Protein AF-A0A3D2LD09-F1 (afdb_monomer)

Radius of gyration: 12.89 Å; Cα contacts (8 Å, |Δi|>4): 41; chains: 1; bounding box: 27×28×30 Å

Foldseek 3Di:
DVCCLVPPPCNVVCVVVVNDDDDDPVQVVVCVVVVNPDRDDDPVRVVVPVPDDPDPPD

Solvent-accessible surface area (backbone atoms only — not comparable to full-atom values): 3766 Å² total; per-residue (Å²): 113,67,67,55,41,76,69,40,87,64,40,43,63,38,44,77,70,65,77,53,86,87,68,57,73,65,17,50,50,45,17,63,75,50,75,64,78,39,85,57,77,56,73,74,65,40,56,73,67,80,77,49,73,88,89,58,102,121

pLDDT: mean 95.33, std 8.36, range [58.84, 98.75]

Mean predicted aligned error: 3.22 Å

Structure (mmCIF, N/CA/C/O backbone):
data_AF-A0A3D2LD09-F1
#
_entry.id   AF-A0A3D2LD09-F1
#
loop_
_atom_site.group_PDB
_atom_site.id
_atom_site.type_symbol
_atom_site.label_atom_id
_atom_site.label_alt_id
_atom_site.label_comp_id
_atom_site.label_asym_id
_atom_site.label_entity_id
_atom_site.label_seq_id
_atom_site.pdbx_PDB_ins_code
_atom_site.Cartn_x
_atom_site.Cartn_y
_atom_site.Cartn_z
_atom_site.occupancy
_atom_site.B_iso_or_equiv
_atom_site.auth_seq_id
_atom_site.auth_comp_id
_atom_site.auth_asym_id
_atom_site.auth_atom_id
_atom_site.pdbx_PDB_model_num
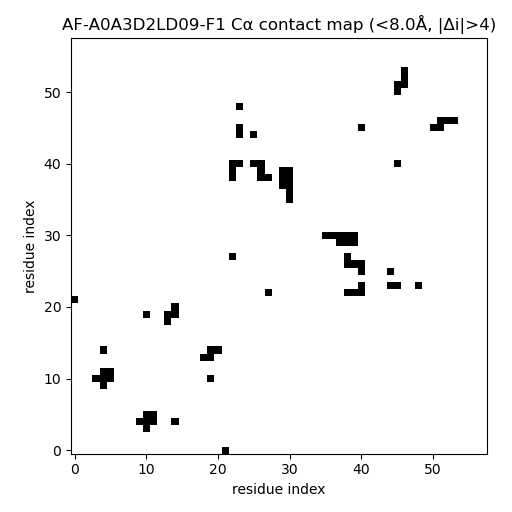ATOM 1 N N . ILE A 1 1 ? -0.297 -9.022 -2.770 1.00 95.25 1 ILE A N 1
ATOM 2 C CA . ILE A 1 1 ? -1.484 -8.446 -2.090 1.00 95.25 1 ILE A CA 1
ATOM 3 C C . ILE A 1 1 ? -2.681 -9.403 -2.053 1.00 95.25 1 ILE A C 1
ATOM 5 O O . ILE A 1 1 ? -3.321 -9.468 -1.015 1.00 95.25 1 ILE A O 1
ATOM 9 N N . GLY A 1 2 ? -2.936 -10.189 -3.114 1.00 97.31 2 GLY A N 1
ATOM 10 C CA . GLY A 1 2 ? -4.099 -11.092 -3.211 1.00 97.31 2 GLY A CA 1
ATOM 11 C C . GLY A 1 2 ? -4.368 -11.950 -1.971 1.00 97.31 2 GLY A C 1
ATOM 12 O O . GLY A 1 2 ? -5.462 -11.877 -1.431 1.00 97.31 2 GLY A O 1
ATOM 13 N N . TRP A 1 3 ? -3.349 -12.633 -1.431 1.00 98.38 3 TRP A N 1
ATOM 14 C CA . TRP A 1 3 ? -3.512 -13.461 -0.227 1.00 98.38 3 TRP A CA 1
ATOM 15 C C . TRP A 1 3 ? -4.171 -12.715 0.943 1.00 98.38 3 TRP A C 1
ATOM 17 O O . TRP A 1 3 ? -5.077 -13.250 1.567 1.00 98.38 3 TRP A O 1
ATOM 27 N N . VAL A 1 4 ? -3.778 -11.465 1.216 1.00 98.38 4 VAL A N 1
ATOM 28 C CA . VAL A 1 4 ? -4.366 -10.673 2.312 1.00 98.38 4 VAL A CA 1
ATOM 29 C C . VAL A 1 4 ? -5.839 -10.382 2.041 1.00 98.38 4 VAL A C 1
ATOM 31 O O . VAL A 1 4 ? -6.657 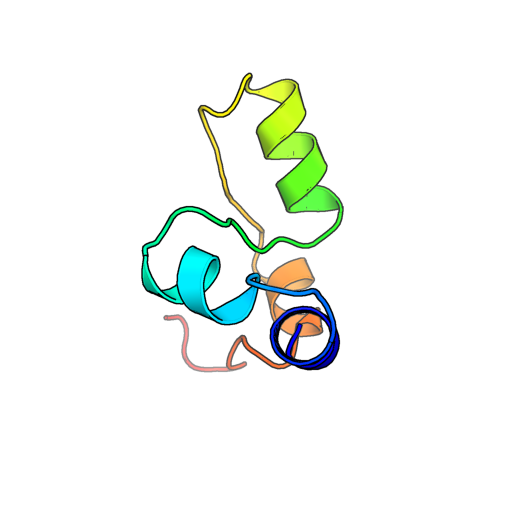-10.532 2.940 1.00 98.38 4 VAL A O 1
ATOM 34 N N . LEU A 1 5 ? -6.184 -10.008 0.807 1.00 98.44 5 LEU A N 1
ATOM 35 C CA . LEU A 1 5 ? -7.570 -9.720 0.430 1.00 98.44 5 LEU A CA 1
ATOM 36 C C . LEU A 1 5 ? -8.464 -10.962 0.528 1.00 98.44 5 LEU A C 1
ATOM 38 O O . LEU A 1 5 ? -9.641 -10.829 0.844 1.00 98.44 5 LEU A O 1
ATOM 42 N N . ASP A 1 6 ? -7.904 -12.145 0.277 1.00 98.44 6 ASP A N 1
ATOM 43 C CA . ASP A 1 6 ? -8.652 -13.405 0.267 1.00 98.44 6 ASP A CA 1
ATOM 44 C C . ASP A 1 6 ? -8.752 -14.063 1.651 1.00 98.44 6 ASP A C 1
ATOM 46 O O . ASP A 1 6 ? -9.676 -14.832 1.893 1.00 98.44 6 ASP A O 1
ATOM 50 N N . ASN A 1 7 ? -7.806 -13.786 2.555 1.00 98.62 7 ASN A N 1
ATOM 51 C CA . ASN A 1 7 ? -7.686 -14.506 3.830 1.00 98.62 7 ASN A CA 1
ATOM 52 C C . ASN A 1 7 ? -7.980 -13.644 5.063 1.00 98.62 7 ASN A C 1
ATOM 54 O O . ASN A 1 7 ? -8.269 -14.191 6.124 1.00 98.62 7 ASN A O 1
ATOM 58 N N . VAL A 1 8 ? -7.906 -12.314 4.963 1.00 98.50 8 VAL A N 1
ATOM 59 C CA . VAL A 1 8 ? -8.305 -11.430 6.065 1.00 98.50 8 VAL A CA 1
ATOM 60 C C . VAL A 1 8 ? -9.789 -11.121 5.921 1.00 98.50 8 VAL A C 1
ATOM 62 O O . VAL A 1 8 ? -10.217 -10.526 4.931 1.00 98.50 8 VAL A O 1
ATOM 65 N N . GLU A 1 9 ? -10.575 -11.527 6.918 1.00 98.56 9 GLU A N 1
ATOM 66 C CA . GLU A 1 9 ? -12.025 -11.331 6.938 1.00 98.56 9 GLU A CA 1
ATOM 67 C C . GLU A 1 9 ? -12.396 -9.865 6.653 1.00 98.56 9 GLU A C 1
ATOM 69 O O . GLU A 1 9 ? -11.867 -8.931 7.257 1.00 98.56 9 GLU A O 1
ATOM 74 N N . GLY A 1 10 ? -13.276 -9.660 5.670 1.00 98.25 10 GLY A N 1
ATOM 75 C CA . GLY A 1 10 ? -13.742 -8.335 5.252 1.00 98.25 10 GLY A CA 1
ATOM 76 C C . GLY A 1 10 ? -12.734 -7.482 4.469 1.00 98.25 10 GLY A C 1
ATOM 77 O O . GLY A 1 10 ? -13.121 -6.428 3.965 1.00 9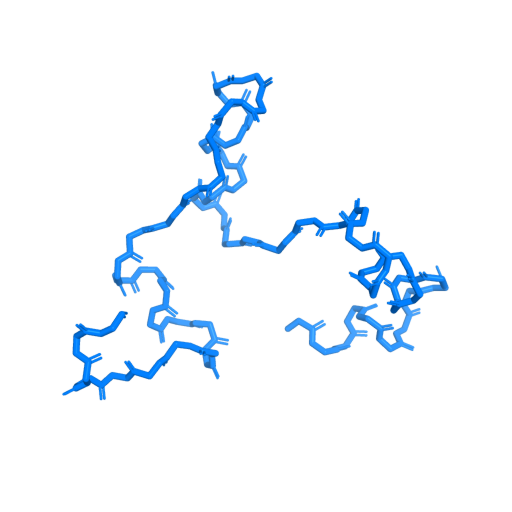8.25 10 GLY A O 1
ATOM 78 N N . ALA A 1 11 ? -11.473 -7.903 4.301 1.00 98.50 11 ALA A N 1
ATOM 79 C CA . ALA A 1 11 ? -10.456 -7.084 3.633 1.00 98.50 11 ALA A CA 1
ATOM 80 C C . ALA A 1 11 ? -10.803 -6.778 2.171 1.00 98.50 11 ALA A C 1
ATOM 82 O O . ALA A 1 11 ? -10.641 -5.641 1.733 1.00 98.50 11 ALA A O 1
ATOM 83 N N . ARG A 1 12 ? -11.332 -7.758 1.426 1.00 98.50 12 ARG A N 1
ATOM 84 C CA . ARG A 1 12 ? -11.773 -7.554 0.039 1.00 98.50 12 ARG A CA 1
ATOM 85 C C . ARG A 1 12 ? -12.888 -6.515 -0.078 1.00 98.50 12 ARG A C 1
ATOM 87 O O . ARG A 1 12 ? -12.730 -5.560 -0.826 1.00 98.50 12 ARG A O 1
ATOM 94 N N . ALA A 1 13 ? -13.950 -6.646 0.718 1.00 98.50 13 ALA A N 1
ATOM 95 C CA . ALA A 1 13 ? -15.074 -5.708 0.696 1.00 98.50 13 ALA A CA 1
ATOM 96 C C . ALA A 1 13 ? -14.641 -4.277 1.060 1.00 98.50 13 ALA A C 1
ATOM 98 O O . ALA A 1 13 ? -15.037 -3.319 0.404 1.00 98.50 13 ALA A O 1
ATOM 99 N N . ARG A 1 14 ? -13.769 -4.125 2.064 1.00 98.56 14 ARG A N 1
ATOM 100 C CA . ARG A 1 14 ? -13.233 -2.814 2.464 1.00 98.56 14 ARG A CA 1
ATOM 101 C C . ARG A 1 14 ? -12.299 -2.210 1.414 1.00 98.56 14 ARG A C 1
ATOM 103 O O . ARG A 1 14 ? -12.317 -1.000 1.210 1.00 98.56 14 ARG A O 1
ATOM 110 N N . ALA A 1 15 ? -11.498 -3.031 0.730 1.00 98.31 15 ALA A N 1
ATOM 111 C CA . ALA A 1 15 ? -10.688 -2.578 -0.401 1.00 98.31 15 ALA A CA 1
ATOM 112 C C . ALA A 1 15 ? -11.566 -2.097 -1.567 1.00 98.31 15 ALA A C 1
ATOM 114 O O . ALA A 1 15 ? -11.306 -1.035 -2.122 1.00 98.31 15 ALA A O 1
ATOM 115 N N . GLU A 1 16 ? -12.624 -2.841 -1.900 1.00 97.88 16 GLU A N 1
ATOM 116 C CA . GLU A 1 16 ? -13.601 -2.473 -2.936 1.00 97.88 16 GLU A CA 1
ATOM 117 C C . GLU A 1 16 ? -14.397 -1.208 -2.568 1.00 97.88 16 GLU A C 1
ATOM 119 O O . GLU A 1 16 ? -14.726 -0.415 -3.446 1.00 97.88 16 GLU A O 1
ATOM 124 N N . ALA A 1 17 ? -14.632 -0.969 -1.273 1.00 98.56 17 ALA A N 1
ATOM 125 C CA . ALA A 1 17 ? -15.217 0.267 -0.748 1.00 98.56 17 ALA A CA 1
ATOM 126 C C . ALA A 1 17 ? -14.230 1.455 -0.679 1.00 98.56 17 ALA A C 1
ATOM 128 O O . ALA A 1 17 ? -14.623 2.556 -0.299 1.00 98.56 17 ALA A O 1
ATOM 129 N N . GLY A 1 18 ? -12.952 1.258 -1.030 1.00 97.56 18 GLY A N 1
ATOM 130 C CA . GLY A 1 18 ? -11.926 2.306 -0.988 1.00 97.56 18 GLY A CA 1
ATOM 131 C C . GLY A 1 18 ? -11.426 2.661 0.418 1.00 97.56 18 GLY A C 1
ATOM 132 O O . GLY A 1 18 ? -10.767 3.681 0.599 1.00 97.56 18 GLY A O 1
ATOM 133 N N . GLU A 1 19 ? -11.706 1.832 1.424 1.00 98.31 19 GLU A N 1
ATOM 134 C CA . GLU A 1 19 ? -11.308 2.067 2.821 1.00 98.31 19 GLU A CA 1
ATOM 135 C C . GLU A 1 19 ? -9.878 1.604 3.138 1.00 98.31 19 GLU A C 1
ATOM 137 O O . GLU A 1 19 ? -9.379 1.828 4.245 1.00 98.31 19 GLU A O 1
ATOM 142 N N . LEU A 1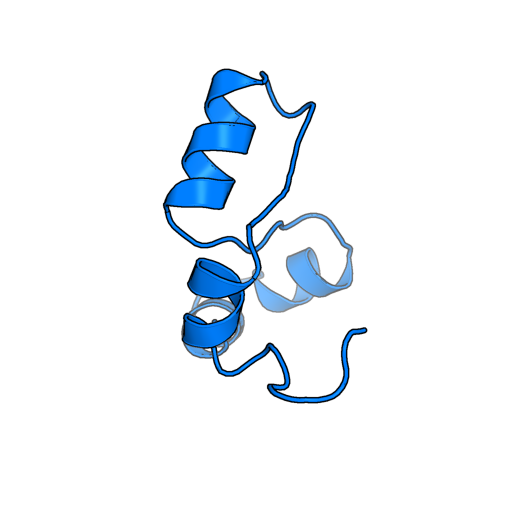 20 ? -9.230 0.901 2.204 1.00 98.00 20 LEU A N 1
ATOM 143 C CA . LEU A 1 20 ? -7.887 0.349 2.368 1.00 98.00 20 LEU A CA 1
ATOM 144 C C . LEU A 1 20 ? -6.914 0.952 1.356 1.00 98.00 20 LEU A C 1
ATOM 146 O O . LEU A 1 20 ? -7.223 1.096 0.177 1.00 98.00 20 LEU A O 1
ATOM 150 N N . ALA A 1 21 ? -5.695 1.216 1.822 1.00 97.62 21 ALA A N 1
ATOM 151 C CA . ALA A 1 21 ? -4.558 1.580 0.989 1.00 97.62 21 ALA A CA 1
ATOM 152 C C . ALA A 1 21 ? -3.564 0.410 0.913 1.00 97.62 21 ALA A C 1
ATOM 154 O O . ALA A 1 21 ? -3.271 -0.235 1.922 1.00 97.62 21 ALA A O 1
ATOM 155 N N . PHE A 1 22 ? -3.027 0.149 -0.281 1.00 98.31 22 PHE A N 1
ATOM 156 C CA . PHE A 1 22 ? -1.908 -0.769 -0.498 1.00 98.31 22 PHE A CA 1
ATOM 157 C C . PHE A 1 22 ? -0.637 0.025 -0.789 1.00 98.31 22 PHE A C 1
ATOM 159 O O . PHE A 1 22 ? -0.653 0.908 -1.640 1.00 98.31 22 PHE A O 1
ATOM 166 N N . GLY A 1 23 ? 0.472 -0.359 -0.161 1.00 97.94 23 GLY A N 1
ATOM 167 C CA . GLY A 1 23 ? 1.779 0.219 -0.432 1.00 97.94 23 GLY A CA 1
ATOM 168 C C . GLY A 1 23 ? 2.911 -0.729 -0.055 1.00 97.94 23 GLY A C 1
ATOM 169 O O . GLY A 1 23 ? 2.726 -1.673 0.719 1.00 97.94 23 GLY A O 1
ATOM 170 N N . THR A 1 24 ? 4.095 -0.480 -0.611 1.00 98.31 24 THR A N 1
ATOM 171 C CA . THR A 1 24 ? 5.342 -1.080 -0.121 1.00 98.31 24 THR A CA 1
ATOM 172 C C . THR A 1 24 ? 5.729 -0.443 1.222 1.00 98.31 24 THR A C 1
ATOM 174 O O . THR A 1 24 ? 5.055 0.462 1.723 1.00 98.31 24 THR A O 1
ATOM 177 N N . VAL A 1 25 ? 6.828 -0.902 1.830 1.00 98.50 25 VAL A N 1
ATOM 178 C CA . VAL A 1 25 ? 7.320 -0.328 3.096 1.00 98.50 25 VAL A CA 1
ATOM 179 C C . VAL A 1 25 ? 7.584 1.176 2.963 1.00 98.50 25 VAL A C 1
ATOM 181 O O . VAL A 1 25 ? 7.242 1.933 3.866 1.00 98.50 25 VAL A O 1
ATOM 184 N N . GLU A 1 26 ? 8.132 1.619 1.830 1.00 98.44 26 GLU A N 1
ATOM 185 C CA . GLU A 1 26 ? 8.375 3.038 1.551 1.00 98.44 26 GLU A CA 1
ATOM 186 C C . GLU A 1 26 ? 7.071 3.853 1.593 1.00 98.44 26 GLU A C 1
ATOM 188 O O . GLU A 1 26 ? 6.979 4.822 2.347 1.00 98.44 26 GLU A O 1
ATOM 193 N N . SER A 1 27 ? 6.036 3.429 0.860 1.00 98.62 27 SER A N 1
ATOM 194 C CA . SER A 1 27 ? 4.732 4.107 0.849 1.00 98.62 27 SER A CA 1
ATOM 195 C C . SER A 1 27 ? 4.103 4.188 2.236 1.00 98.62 27 SER A C 1
ATOM 197 O O . SER A 1 27 ? 3.537 5.220 2.597 1.00 98.62 27 SER A O 1
ATOM 199 N N . PHE A 1 28 ? 4.227 3.122 3.037 1.00 98.56 28 PHE A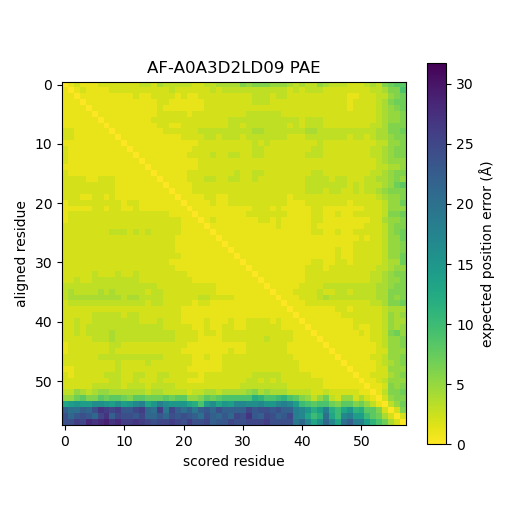 N 1
ATOM 200 C CA . PHE A 1 28 ? 3.748 3.120 4.419 1.00 98.56 28 PHE A CA 1
ATOM 201 C C . PHE A 1 28 ? 4.481 4.162 5.274 1.00 98.56 28 PHE A C 1
ATOM 203 O O . PHE A 1 28 ? 3.841 4.912 6.014 1.00 98.56 28 PHE A O 1
ATOM 210 N N . LEU A 1 29 ? 5.810 4.250 5.157 1.00 98.75 29 LEU A N 1
ATOM 211 C CA . LEU A 1 29 ? 6.600 5.238 5.893 1.00 98.75 29 LEU A CA 1
ATOM 212 C C . LEU A 1 29 ? 6.254 6.668 5.472 1.00 98.75 29 LEU A C 1
ATOM 214 O O . LEU A 1 29 ? 6.032 7.504 6.347 1.00 98.75 29 LEU A O 1
ATOM 218 N N . ILE A 1 30 ? 6.134 6.947 4.170 1.00 98.69 30 ILE A N 1
ATOM 219 C CA . ILE A 1 30 ? 5.728 8.272 3.676 1.00 98.69 30 ILE A CA 1
ATOM 220 C C . ILE A 1 30 ? 4.341 8.639 4.215 1.00 98.69 30 ILE A C 1
ATOM 222 O O . ILE A 1 30 ? 4.160 9.736 4.747 1.00 98.69 30 ILE A O 1
ATOM 226 N N . TRP A 1 31 ? 3.381 7.712 4.173 1.00 98.75 31 TRP A N 1
ATOM 227 C CA . TRP A 1 31 ? 2.044 7.938 4.723 1.00 98.75 31 TRP A CA 1
ATOM 228 C C . TRP A 1 31 ? 2.092 8.283 6.216 1.00 98.75 31 TRP A C 1
ATOM 230 O O . TRP A 1 31 ? 1.485 9.262 6.650 1.00 98.75 31 TRP A O 1
ATOM 240 N N . LYS A 1 32 ? 2.866 7.536 7.016 1.00 98.56 32 LYS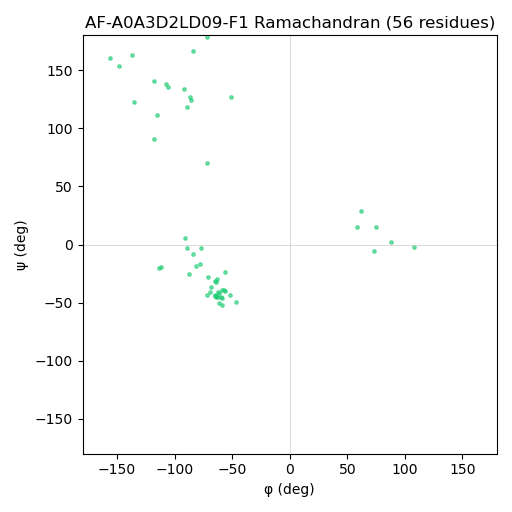 A N 1
ATOM 241 C CA . LYS A 1 32 ? 3.009 7.799 8.458 1.00 98.56 32 LYS A CA 1
ATOM 242 C C . LYS A 1 32 ? 3.687 9.135 8.747 1.00 98.56 32 LYS A C 1
ATOM 244 O O . LYS A 1 32 ? 3.211 9.867 9.612 1.00 98.56 32 LYS A O 1
ATOM 249 N N . LEU A 1 33 ? 4.768 9.450 8.039 1.00 98.69 33 LEU A N 1
ATOM 250 C CA . LEU A 1 33 ? 5.559 10.665 8.256 1.00 98.69 33 LEU A CA 1
ATOM 251 C C . LEU A 1 33 ? 4.831 11.931 7.800 1.00 98.69 33 LEU A C 1
ATOM 253 O O . LEU A 1 33 ? 5.044 12.998 8.365 1.00 98.69 33 LEU A O 1
ATOM 257 N N . THR A 1 34 ? 3.939 11.811 6.818 1.00 98.62 34 THR A N 1
ATOM 258 C CA . THR A 1 34 ? 3.118 12.928 6.333 1.00 98.62 34 THR A CA 1
ATOM 259 C C . THR A 1 34 ? 1.775 13.051 7.051 1.00 98.62 34 THR A C 1
ATOM 261 O O . THR A 1 34 ? 0.947 13.868 6.652 1.00 98.62 34 THR A O 1
ATOM 264 N N . GLY A 1 35 ? 1.518 12.252 8.094 1.00 98.31 35 GLY A N 1
ATOM 265 C CA . GLY A 1 35 ? 0.230 12.255 8.797 1.00 98.31 35 GLY A CA 1
ATOM 266 C C . GLY A 1 35 ? -0.949 11.860 7.900 1.00 98.31 35 GLY A C 1
ATOM 267 O O . GLY A 1 35 ? -2.062 12.328 8.109 1.00 98.31 35 GLY A O 1
ATOM 268 N N . GLY A 1 36 ? -0.698 11.037 6.882 1.00 97.94 36 GLY A N 1
ATOM 269 C CA . GLY A 1 36 ? -1.684 10.582 5.907 1.00 97.94 36 GLY A CA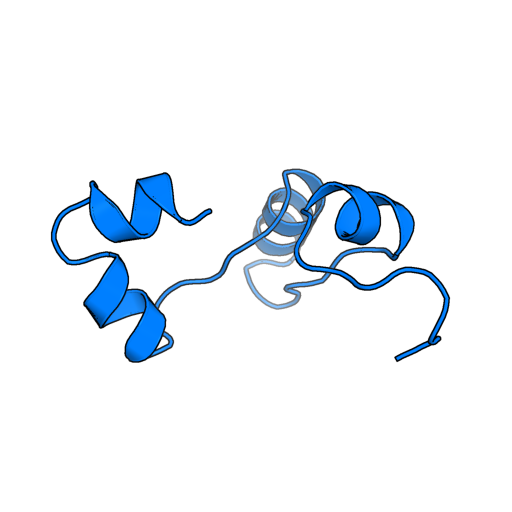 1
ATOM 270 C C . GLY A 1 36 ? -1.878 11.490 4.691 1.00 97.94 36 GLY A C 1
ATOM 271 O O . GLY A 1 36 ? -2.693 11.160 3.835 1.00 97.94 36 GLY A O 1
ATOM 272 N N . ASN A 1 37 ? -1.128 12.591 4.568 1.00 98.25 37 ASN A N 1
ATOM 273 C CA . ASN A 1 37 ? -1.280 13.536 3.453 1.00 98.25 37 ASN A CA 1
ATOM 274 C C . ASN A 1 37 ? -0.644 13.066 2.131 1.00 98.25 37 ASN A C 1
ATOM 276 O O . ASN A 1 37 ? -0.943 13.624 1.079 1.00 98.25 37 ASN A O 1
ATOM 280 N N . SER A 1 38 ? 0.248 12.071 2.148 1.00 98.31 38 SER A N 1
ATOM 281 C CA . SER A 1 38 ? 0.827 11.499 0.926 1.00 98.31 38 SER A CA 1
ATOM 282 C C . SER A 1 38 ? 0.855 9.981 0.963 1.00 98.31 38 SER A C 1
ATOM 284 O O . SER A 1 38 ? 1.478 9.372 1.829 1.00 98.31 38 SER A O 1
ATOM 286 N N . HIS A 1 39 ? 0.218 9.379 -0.037 1.00 98.31 39 HIS A N 1
ATOM 287 C CA . HIS A 1 39 ? 0.287 7.955 -0.331 1.00 98.31 39 HIS A CA 1
ATOM 288 C C . HIS A 1 39 ? 0.906 7.781 -1.720 1.00 98.31 39 HIS A C 1
ATOM 290 O O . HIS A 1 39 ? 0.215 7.855 -2.732 1.00 98.31 39 HIS A O 1
ATOM 296 N N . VAL A 1 40 ? 2.231 7.643 -1.759 1.00 98.25 40 VAL A N 1
ATOM 297 C CA . VAL A 1 40 ? 3.028 7.642 -2.995 1.00 98.25 40 VAL A CA 1
ATOM 298 C C . VAL A 1 40 ? 4.093 6.542 -2.959 1.00 98.25 40 VAL A C 1
ATOM 300 O O . VAL A 1 40 ? 4.406 5.995 -1.900 1.00 98.25 40 VAL A O 1
ATOM 303 N N . THR A 1 41 ? 4.638 6.201 -4.123 1.00 98.00 41 THR A N 1
ATOM 304 C CA . THR A 1 41 ? 5.780 5.293 -4.299 1.00 98.00 41 THR A CA 1
ATOM 305 C C . THR A 1 41 ? 6.571 5.744 -5.518 1.00 98.00 41 THR A C 1
ATOM 307 O O . THR A 1 41 ? 6.001 6.360 -6.423 1.00 98.00 41 THR A O 1
ATOM 310 N N . ASP A 1 42 ? 7.863 5.448 -5.562 1.00 96.56 42 ASP A N 1
ATOM 311 C CA . ASP A 1 42 ? 8.650 5.642 -6.772 1.00 96.56 42 ASP A CA 1
ATOM 312 C C . ASP A 1 42 ? 8.526 4.441 -7.738 1.00 96.56 42 ASP A C 1
ATOM 314 O O . ASP A 1 42 ? 8.068 3.349 -7.387 1.00 96.56 42 ASP A O 1
ATOM 318 N N . VAL A 1 43 ? 8.971 4.629 -8.982 1.00 95.25 43 VAL A N 1
ATOM 319 C CA . VAL A 1 43 ? 8.895 3.593 -10.027 1.00 95.25 43 VAL A CA 1
ATOM 320 C C . VAL A 1 43 ? 9.732 2.352 -9.699 1.00 95.25 43 VAL A C 1
ATOM 322 O O . VAL A 1 43 ? 9.374 1.240 -10.103 1.00 95.25 43 VAL A O 1
ATOM 325 N N . THR A 1 44 ? 10.829 2.502 -8.947 1.00 95.12 44 THR A N 1
ATOM 326 C CA . THR A 1 44 ? 11.689 1.370 -8.593 1.00 95.12 44 THR A CA 1
ATOM 327 C C . THR A 1 44 ? 11.008 0.468 -7.570 1.00 95.12 44 THR A C 1
ATOM 329 O O . THR A 1 44 ? 10.978 -0.746 -7.788 1.00 95.12 44 THR A O 1
ATOM 332 N N . ASN A 1 45 ? 10.357 1.011 -6.536 1.00 97.56 45 ASN A N 1
ATOM 333 C CA . ASN A 1 45 ? 9.557 0.212 -5.607 1.00 97.56 45 ASN A CA 1
ATOM 334 C C . ASN A 1 45 ? 8.286 -0.348 -6.263 1.00 97.56 45 ASN A C 1
ATOM 336 O O . ASN A 1 45 ? 7.978 -1.533 -6.079 1.00 97.56 45 ASN A O 1
ATOM 340 N N . ALA A 1 46 ? 7.594 0.440 -7.093 1.00 96.62 46 ALA A N 1
ATOM 341 C CA . ALA A 1 46 ? 6.413 -0.015 -7.832 1.00 96.62 46 ALA A CA 1
ATOM 342 C C . ALA A 1 46 ? 6.710 -1.254 -8.695 1.00 96.62 46 ALA A C 1
ATOM 344 O O . ALA A 1 46 ? 5.927 -2.210 -8.698 1.00 96.62 46 ALA A O 1
ATOM 345 N N . SER A 1 47 ? 7.880 -1.300 -9.349 1.00 95.81 47 SER A N 1
ATOM 346 C CA . SER A 1 47 ? 8.311 -2.435 -10.185 1.00 95.81 47 SER A CA 1
ATOM 347 C C . SER A 1 47 ? 8.341 -3.787 -9.460 1.00 95.81 47 SER A C 1
ATOM 349 O O . SER A 1 47 ? 8.241 -4.840 -10.089 1.00 95.81 47 SER A O 1
ATOM 351 N N . ARG A 1 48 ? 8.467 -3.781 -8.126 1.00 96.81 48 ARG A N 1
ATOM 352 C CA . ARG A 1 48 ? 8.597 -4.987 -7.292 1.00 96.81 48 ARG A CA 1
ATOM 353 C C . ARG A 1 48 ? 7.255 -5.556 -6.842 1.00 96.81 48 ARG A C 1
ATOM 355 O O . ARG A 1 48 ? 7.221 -6.593 -6.187 1.00 96.81 48 ARG A O 1
ATOM 362 N N . THR A 1 49 ? 6.153 -4.894 -7.184 1.00 96.75 49 THR A N 1
ATOM 363 C CA . THR A 1 49 ? 4.806 -5.287 -6.748 1.00 96.75 49 THR A CA 1
ATOM 364 C C . THR A 1 49 ? 4.198 -6.413 -7.583 1.00 96.75 49 THR A C 1
ATOM 366 O O . THR A 1 49 ? 3.238 -7.032 -7.130 1.00 96.75 49 THR A O 1
ATOM 369 N N . LEU A 1 50 ? 4.726 -6.661 -8.792 1.00 96.56 50 LEU A N 1
ATOM 370 C CA . LEU A 1 50 ? 4.073 -7.445 -9.855 1.00 96.56 50 LEU A CA 1
ATOM 371 C C . LEU A 1 50 ? 2.699 -6.888 -10.287 1.00 96.56 50 LEU A C 1
ATOM 373 O O . LEU A 1 50 ? 1.937 -7.579 -10.956 1.00 96.56 50 LEU A O 1
ATOM 377 N N . LEU A 1 51 ? 2.387 -5.644 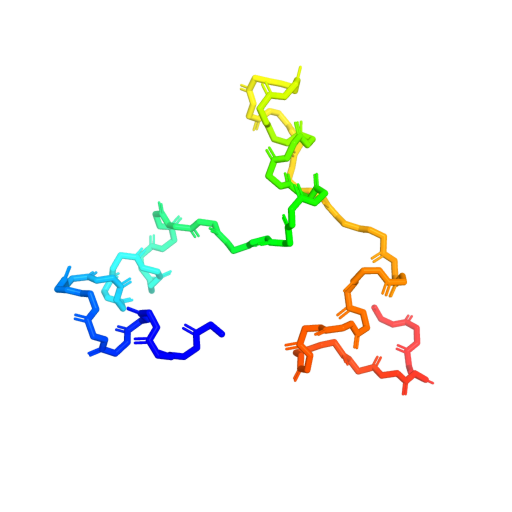-9.909 1.00 95.56 51 LEU A N 1
ATOM 378 C CA . LEU A 1 51 ? 1.170 -4.918 -10.291 1.00 95.56 51 LEU A CA 1
ATOM 379 C C . LEU A 1 51 ? 1.479 -3.734 -11.215 1.00 95.56 51 LEU A C 1
ATOM 381 O O . LEU A 1 51 ? 0.592 -3.252 -11.911 1.00 95.56 51 LEU A O 1
ATOM 385 N N . TYR A 1 52 ? 2.731 -3.274 -11.228 1.00 94.00 52 TYR A N 1
ATOM 386 C CA . TYR A 1 52 ? 3.205 -2.213 -12.107 1.00 94.00 52 TYR A CA 1
ATOM 387 C C . TYR A 1 52 ? 3.782 -2.789 -13.404 1.00 94.00 52 TYR A C 1
ATOM 389 O O . TYR A 1 52 ? 4.579 -3.732 -13.378 1.00 94.00 52 TYR A O 1
ATOM 397 N N . ARG A 1 53 ? 3.395 -2.215 -14.546 1.00 92.12 53 ARG A N 1
ATOM 398 C CA . ARG A 1 53 ? 3.881 -2.630 -15.865 1.00 92.12 53 ARG A CA 1
ATOM 399 C C . ARG A 1 53 ? 5.176 -1.899 -16.205 1.00 92.12 53 ARG A C 1
ATOM 401 O O . ARG A 1 53 ? 5.221 -0.679 -16.219 1.00 92.12 53 ARG A O 1
ATOM 408 N N . LEU A 1 54 ? 6.219 -2.646 -16.555 1.00 86.69 54 LEU A N 1
ATOM 409 C CA . LEU A 1 54 ? 7.491 -2.074 -16.993 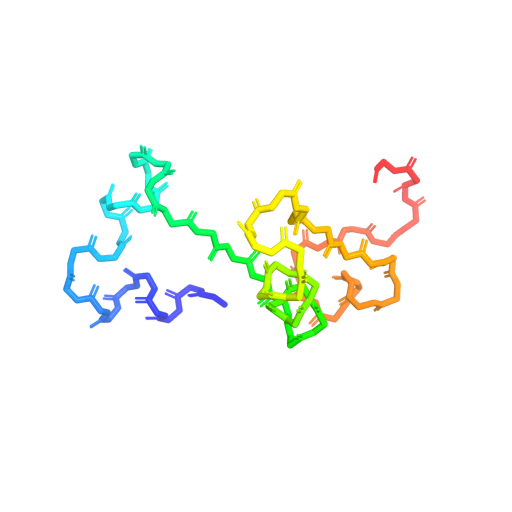1.00 86.69 54 LEU A CA 1
ATOM 410 C C . LEU A 1 54 ? 7.463 -1.777 -18.501 1.00 86.69 54 LEU A C 1
ATOM 412 O O . LEU A 1 54 ? 7.217 -2.681 -19.298 1.00 86.69 54 LEU A O 1
ATOM 416 N N . GLY A 1 55 ? 7.736 -0.528 -18.893 1.00 77.75 55 GLY A N 1
ATOM 417 C CA . GLY A 1 55 ? 8.014 -0.147 -20.289 1.00 77.75 55 GLY A CA 1
ATOM 418 C C . GLY A 1 55 ? 6.927 0.646 -21.025 1.00 77.75 55 GLY A C 1
ATOM 419 O O . GLY A 1 55 ? 7.154 1.049 -22.161 1.00 77.75 55 GLY A O 1
ATOM 420 N N . LEU A 1 56 ? 5.788 0.915 -20.391 1.00 67.12 56 LEU A N 1
ATOM 421 C CA . LEU A 1 56 ? 4.876 1.991 -20.782 1.00 67.12 56 LEU A CA 1
ATOM 422 C C . LEU A 1 56 ? 4.913 2.957 -19.605 1.00 67.12 56 LEU A C 1
ATOM 424 O O . LEU A 1 56 ? 4.596 2.550 -18.491 1.00 67.12 56 LEU A O 1
ATOM 428 N N . GLY A 1 57 ? 5.483 4.142 -19.808 1.00 61.41 57 GLY A N 1
ATOM 429 C CA . GLY A 1 57 ? 5.586 5.163 -18.769 1.00 61.41 57 GLY A CA 1
ATOM 430 C C . GLY A 1 57 ? 4.217 5.768 -18.488 1.00 61.41 57 GLY A C 1
ATOM 431 O O . GLY A 1 57 ? 3.986 6.912 -18.866 1.00 61.41 57 GLY A O 1
ATOM 432 N N . ASP A 1 58 ? 3.350 4.974 -17.867 1.00 58.84 58 ASP A N 1
ATOM 433 C CA . ASP A 1 58 ? 2.028 5.354 -17.382 1.00 58.84 58 ASP A CA 1
ATOM 434 C C . ASP A 1 58 ? 2.078 5.504 -15.851 1.00 58.84 58 ASP A C 1
ATOM 436 O O . ASP A 1 58 ? 2.738 4.660 -15.183 1.00 58.84 58 ASP A O 1
#

Secondary structure (DSSP, 8-state):
-HHHHHHSTTHHHHHHTT------HHHHHHHHHTTTS-----HHHHGGGSSSPSSS--

Sequence (58 aa):
IGWVLDNVEGARARAEAGELAFGTVESFLIWKLTGGNSHVTDVTNASRTLLYRLGLGD